Protein AF-Q9UNR4-F1 (afdb_monomer_lite)

InterPro domains:
  IPR003545 Telomerase reverse transcriptase [PTHR12066] (5-72)

Radius of gyration: 16.19 Å; chains: 1; bounding box: 42×36×36 Å

pLDDT: mean 83.34, std 10.59, range [45.66, 94.38]

Organism: Homo sapiens (NCBI:txid9606)

Sequence (73 aa):
MPRAPRCRAVRSLLRSHYREVLPLATFVRRLGPQGWRLVQRGDPAAFRALVAQCLVCVPWDARPPPAAPSFRQ

Structure (mmCIF, N/CA/C/O backbone):
data_AF-Q9UNR4-F1
#
_entry.id   AF-Q9UNR4-F1
#
loop_
_atom_site.group_PDB
_atom_site.id
_atom_site.type_symbol
_atom_site.label_atom_id
_atom_site.label_alt_id
_atom_site.label_comp_id
_atom_site.label_asym_id
_atom_site.label_entity_id
_atom_site.label_seq_id
_atom_site.pdbx_PDB_ins_code
_atom_site.Cartn_x
_atom_site.Cartn_y
_atom_site.Cartn_z
_atom_site.occupancy
_atom_site.B_iso_or_equiv
_atom_site.auth_seq_id
_atom_site.auth_comp_id
_atom_site.auth_asym_id
_atom_site.auth_atom_id
_atom_site.pdbx_PDB_model_num
ATOM 1 N N . MET A 1 1 ? -9.578 -9.141 11.535 1.00 45.66 1 MET A N 1
ATOM 2 C CA . MET A 1 1 ? -10.244 -8.360 10.466 1.00 45.66 1 MET A CA 1
ATOM 3 C C . MET A 1 1 ? -10.652 -9.302 9.346 1.00 45.66 1 MET A C 1
ATOM 5 O O . MET A 1 1 ? -9.794 -10.073 8.918 1.00 45.66 1 MET A O 1
ATOM 9 N N . PRO A 1 2 ? -11.918 -9.297 8.894 1.00 49.84 2 PRO A N 1
ATOM 10 C CA . PRO A 1 2 ? -12.344 -10.189 7.827 1.00 49.84 2 PRO A CA 1
ATOM 11 C C . PRO A 1 2 ? -11.628 -9.759 6.544 1.00 49.84 2 PRO A C 1
ATOM 13 O O . PRO A 1 2 ? -11.650 -8.588 6.167 1.00 49.84 2 PRO A O 1
ATOM 16 N N . ARG A 1 3 ? -10.943 -10.693 5.879 1.00 55.28 3 ARG A N 1
ATOM 17 C CA . ARG A 1 3 ? -10.426 -10.453 4.530 1.00 55.28 3 ARG A CA 1
ATOM 18 C C . ARG A 1 3 ? -11.640 -10.345 3.619 1.00 55.28 3 ARG A C 1
ATOM 20 O O . ARG A 1 3 ? -12.178 -11.361 3.194 1.00 55.28 3 ARG A O 1
ATOM 27 N N . ALA A 1 4 ? -12.099 -9.118 3.389 1.00 58.12 4 ALA A N 1
ATOM 28 C CA . ALA A 1 4 ? -13.253 -8.857 2.552 1.00 58.12 4 ALA A CA 1
ATOM 29 C C . ALA A 1 4 ? -13.026 -9.521 1.177 1.00 58.12 4 ALA A C 1
ATOM 31 O O . ALA A 1 4 ? -12.023 -9.219 0.523 1.00 58.12 4 ALA A O 1
ATOM 32 N N . PRO A 1 5 ? -13.915 -10.416 0.711 1.00 59.84 5 PRO A N 1
ATOM 33 C CA . PRO A 1 5 ? -13.762 -11.101 -0.578 1.00 59.84 5 PRO A CA 1
ATOM 34 C C . PRO A 1 5 ? -13.608 -10.117 -1.751 1.00 59.84 5 PRO A C 1
ATOM 36 O O . PRO A 1 5 ? -12.879 -10.391 -2.707 1.00 59.84 5 PRO A O 1
ATOM 39 N N . ARG A 1 6 ? -14.172 -8.908 -1.618 1.00 65.44 6 ARG A N 1
ATOM 40 C CA . ARG A 1 6 ? -13.994 -7.790 -2.558 1.00 65.44 6 ARG A CA 1
ATOM 41 C C . ARG A 1 6 ? -12.526 -7.391 -2.755 1.00 65.44 6 ARG A C 1
ATOM 43 O O . ARG A 1 6 ? -12.135 -7.095 -3.877 1.00 65.44 6 ARG A O 1
ATOM 50 N N . CYS A 1 7 ? -11.676 -7.469 -1.726 1.00 73.00 7 CYS A N 1
ATOM 51 C CA . CYS A 1 7 ? -10.250 -7.148 -1.861 1.00 73.00 7 CYS A CA 1
ATOM 52 C C . CYS A 1 7 ? -9.508 -8.128 -2.779 1.00 73.00 7 CYS A C 1
ATOM 54 O O . CYS A 1 7 ? -8.531 -7.741 -3.422 1.00 73.00 7 CYS A O 1
ATOM 56 N N . ARG A 1 8 ? -9.948 -9.394 -2.856 1.00 79.56 8 ARG A N 1
ATOM 57 C CA . ARG A 1 8 ? -9.351 -10.377 -3.772 1.00 79.56 8 ARG A CA 1
ATOM 58 C C . ARG A 1 8 ? -9.744 -10.079 -5.217 1.00 79.56 8 ARG A C 1
ATOM 60 O O . ARG A 1 8 ? -8.865 -10.078 -6.071 1.00 79.56 8 ARG A O 1
ATOM 67 N N . ALA A 1 9 ? -11.019 -9.772 -5.462 1.00 86.62 9 ALA A N 1
ATOM 68 C CA . ALA A 1 9 ? -11.516 -9.395 -6.785 1.00 86.62 9 ALA A CA 1
ATOM 69 C C . ALA A 1 9 ? -10.841 -8.113 -7.303 1.00 86.62 9 ALA A C 1
ATOM 71 O O . ALA A 1 9 ? -10.290 -8.118 -8.399 1.00 86.62 9 ALA A O 1
ATOM 72 N N . VAL A 1 1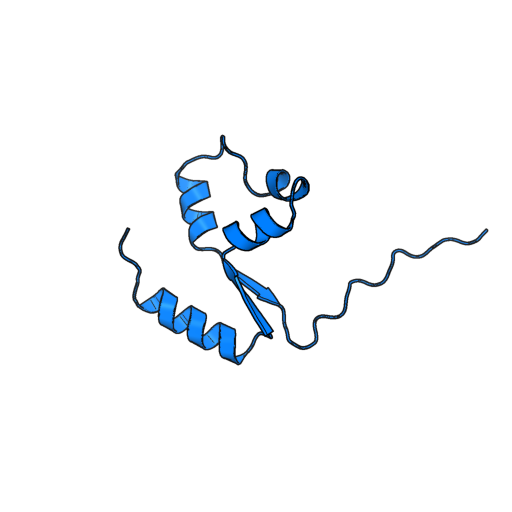0 ? -10.766 -7.063 -6.474 1.00 87.00 10 VAL A N 1
ATOM 73 C CA . VAL A 1 10 ? -10.068 -5.810 -6.816 1.00 87.00 10 VAL A CA 1
ATOM 74 C C . VAL A 1 10 ? -8.597 -6.070 -7.141 1.00 87.00 10 VAL A C 1
ATOM 76 O O . VAL A 1 10 ? -8.100 -5.609 -8.161 1.00 87.00 10 VAL A O 1
ATOM 79 N N . ARG A 1 11 ? -7.891 -6.865 -6.324 1.00 85.75 11 ARG A N 1
ATOM 80 C CA . ARG A 1 11 ? -6.494 -7.231 -6.610 1.00 85.75 11 ARG A CA 1
ATOM 81 C C . ARG A 1 11 ? -6.333 -8.028 -7.899 1.00 85.75 11 ARG A C 1
ATOM 83 O O . ARG A 1 11 ? -5.323 -7.857 -8.571 1.00 85.75 11 ARG A O 1
ATOM 90 N N . SER A 1 12 ? -7.278 -8.911 -8.209 1.00 89.25 12 SER A N 1
ATOM 91 C CA . SER A 1 12 ?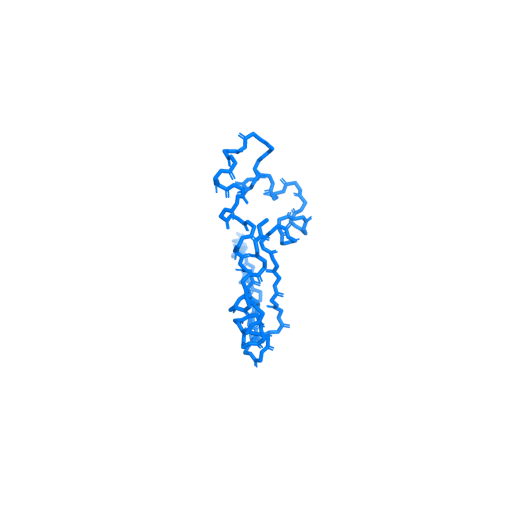 -7.263 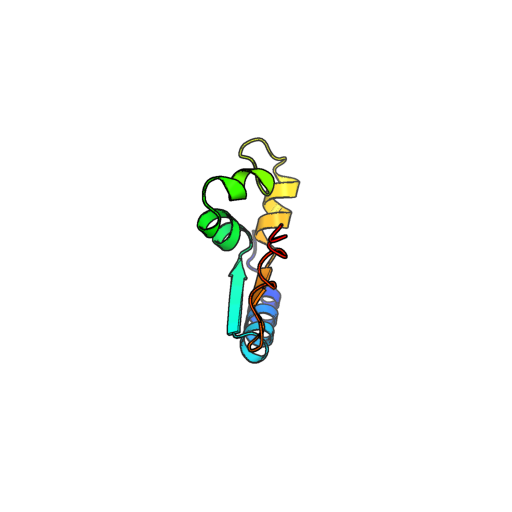-9.676 -9.456 1.00 89.25 12 SER A CA 1
ATOM 92 C C . SER A 1 12 ? -7.412 -8.750 -10.657 1.00 89.25 12 SER A C 1
ATOM 94 O O . SER A 1 12 ? -6.612 -8.836 -11.581 1.00 89.25 12 SER A O 1
ATOM 96 N N . LEU A 1 13 ? -8.376 -7.827 -10.597 1.00 92.31 13 LEU A N 1
ATOM 97 C CA . LEU A 1 13 ? -8.600 -6.835 -11.644 1.00 92.31 13 LEU A CA 1
ATOM 98 C C . LEU A 1 13 ? -7.381 -5.922 -11.819 1.00 92.31 13 LEU A C 1
ATOM 100 O O . LEU A 1 13 ? -6.895 -5.738 -12.922 1.00 92.31 13 LEU A O 1
ATOM 104 N N . LEU A 1 14 ? -6.807 -5.394 -10.738 1.00 91.50 14 LEU A N 1
ATOM 105 C CA . LEU A 1 14 ? -5.609 -4.558 -10.858 1.00 91.50 14 LEU A CA 1
ATOM 106 C C . LEU A 1 14 ? -4.438 -5.328 -11.494 1.00 91.50 14 LEU A C 1
ATOM 108 O O . LEU A 1 14 ? -3.704 -4.772 -12.302 1.00 91.50 14 LEU A O 1
ATOM 112 N N . ARG A 1 15 ? -4.277 -6.620 -11.192 1.00 90.62 15 ARG A N 1
ATOM 113 C CA . ARG A 1 15 ? -3.210 -7.442 -11.787 1.00 90.62 15 ARG A CA 1
ATOM 114 C C . ARG A 1 15 ? -3.379 -7.716 -13.281 1.00 90.62 15 ARG A C 1
ATOM 116 O O . ARG A 1 15 ? -2.386 -8.057 -13.908 1.00 90.62 15 ARG A O 1
ATOM 123 N N . SER A 1 16 ? -4.577 -7.569 -13.854 1.00 92.19 16 SER A N 1
ATOM 124 C CA . SER A 1 16 ? -4.746 -7.661 -15.312 1.00 92.19 16 SER A CA 1
ATOM 125 C C . SER A 1 16 ? -4.362 -6.369 -16.037 1.00 92.19 16 SER A C 1
ATOM 127 O O . SER A 1 16 ? -4.074 -6.415 -17.227 1.00 92.19 16 SER A O 1
ATOM 129 N N . HIS A 1 17 ? -4.330 -5.228 -15.339 1.00 90.06 17 HIS A N 1
ATOM 130 C CA . HIS A 1 17 ? -4.048 -3.913 -15.933 1.00 90.06 17 HIS A CA 1
ATOM 131 C C . HIS A 1 17 ? -2.668 -3.342 -15.575 1.00 90.06 17 HIS A C 1
ATOM 133 O O . HIS A 1 17 ? -2.153 -2.484 -16.290 1.00 90.06 17 HIS A O 1
ATOM 139 N N . TYR A 1 18 ? -2.053 -3.809 -14.489 1.00 92.38 18 TYR A N 1
ATOM 140 C CA . TYR A 1 18 ? -0.772 -3.313 -13.992 1.00 92.38 18 TYR A CA 1
ATOM 141 C C . TYR A 1 18 ? 0.274 -4.427 -13.957 1.00 92.38 18 TYR A C 1
ATOM 143 O O . TYR A 1 18 ? -0.031 -5.567 -13.609 1.00 92.38 18 TYR A O 1
ATOM 151 N N . ARG A 1 19 ? 1.528 -4.069 -14.247 1.00 90.69 19 ARG A N 1
ATOM 152 C CA . ARG A 1 19 ? 2.684 -4.971 -14.184 1.00 90.69 19 ARG A CA 1
ATOM 153 C C . ARG A 1 19 ? 2.934 -5.469 -12.763 1.00 90.69 19 ARG A C 1
ATOM 155 O O . ARG A 1 19 ? 3.190 -6.650 -12.547 1.00 90.69 19 ARG A O 1
ATOM 162 N N . GLU A 1 20 ? 2.860 -4.568 -11.786 1.00 91.25 20 GLU A N 1
ATOM 163 C CA . GLU A 1 20 ? 2.968 -4.915 -10.370 1.00 91.25 20 GLU A CA 1
ATOM 164 C C . GLU A 1 20 ? 1.818 -4.304 -9.576 1.00 91.25 20 GLU A C 1
ATOM 166 O O . GLU A 1 20 ? 1.446 -3.151 -9.773 1.00 91.25 20 GLU A O 1
ATOM 171 N N . VAL A 1 21 ? 1.287 -5.080 -8.631 1.00 92.12 21 VAL A N 1
ATOM 172 C CA . VAL A 1 21 ? 0.307 -4.629 -7.638 1.00 92.12 21 VAL A CA 1
ATOM 173 C C . VAL A 1 21 ? 0.749 -5.162 -6.285 1.00 92.12 21 VAL A C 1
ATOM 175 O O . VAL A 1 21 ? 0.746 -6.378 -6.053 1.00 92.12 21 VAL A O 1
ATOM 178 N N . LEU A 1 22 ? 1.123 -4.260 -5.383 1.00 91.38 22 LEU A N 1
ATOM 179 C CA . LEU A 1 22 ? 1.702 -4.598 -4.087 1.00 91.38 22 LEU A CA 1
ATOM 180 C C . LEU A 1 22 ? 1.002 -3.850 -2.940 1.00 91.38 22 LEU A C 1
ATOM 182 O O . LEU A 1 22 ? 0.525 -2.734 -3.130 1.00 91.38 22 LEU A O 1
ATOM 186 N N . PRO A 1 23 ? 0.914 -4.443 -1.735 1.00 90.38 23 PRO A N 1
ATOM 187 C CA . PRO A 1 23 ? 0.483 -3.710 -0.547 1.00 90.38 23 PRO A CA 1
ATOM 188 C C . PRO A 1 23 ? 1.399 -2.509 -0.281 1.00 90.38 23 PRO A C 1
ATOM 190 O O . PRO A 1 23 ? 2.621 -2.641 -0.398 1.00 90.38 23 PRO A O 1
ATOM 193 N N . LEU A 1 24 ? 0.837 -1.383 0.171 1.00 90.00 24 LEU A N 1
ATOM 194 C CA . LEU A 1 24 ? 1.630 -0.199 0.529 1.00 90.00 24 LEU A CA 1
ATOM 195 C C . LEU A 1 24 ? 2.690 -0.523 1.595 1.00 90.00 24 LEU A C 1
ATOM 197 O O . LEU A 1 24 ? 3.829 -0.090 1.483 1.00 90.00 24 LEU A O 1
ATOM 201 N N . ALA A 1 25 ? 2.379 -1.383 2.567 1.00 86.56 25 ALA A N 1
ATOM 202 C CA . ALA A 1 25 ? 3.359 -1.842 3.556 1.00 86.56 25 ALA A CA 1
ATOM 203 C C . ALA A 1 25 ? 4.563 -2.577 2.927 1.00 86.56 25 ALA A C 1
ATOM 205 O O . ALA A 1 25 ? 5.697 -2.433 3.381 1.00 86.56 25 ALA A O 1
ATOM 206 N N . THR A 1 26 ? 4.337 -3.359 1.867 1.00 89.69 26 THR A N 1
ATOM 207 C CA . THR A 1 26 ? 5.418 -4.019 1.120 1.00 89.69 26 THR A CA 1
ATOM 208 C C . THR A 1 26 ? 6.247 -2.995 0.353 1.00 89.69 26 THR A C 1
ATOM 210 O O . THR A 1 26 ? 7.471 -3.099 0.341 1.00 89.69 26 THR A O 1
ATOM 213 N N . PHE A 1 27 ? 5.600 -1.991 -0.243 1.00 91.06 27 PHE A N 1
ATOM 214 C CA . PHE A 1 27 ? 6.282 -0.891 -0.925 1.00 91.06 27 PHE A CA 1
ATOM 215 C C . PHE A 1 27 ? 7.170 -0.088 0.034 1.00 91.06 27 PHE A C 1
ATOM 217 O O . PHE A 1 27 ? 8.353 0.093 -0.227 1.00 91.06 27 PHE A O 1
ATOM 224 N N . VAL A 1 28 ? 6.634 0.295 1.194 1.00 90.50 28 VAL A N 1
ATOM 225 C CA . VAL A 1 28 ? 7.363 1.014 2.250 1.00 90.50 28 VAL A CA 1
ATOM 226 C C . VAL A 1 28 ? 8.603 0.241 2.697 1.00 90.50 28 VAL A C 1
ATOM 228 O O . VAL A 1 28 ? 9.671 0.828 2.842 1.00 90.50 28 VAL A O 1
ATOM 231 N N . ARG A 1 29 ? 8.503 -1.087 2.841 1.00 88.06 29 ARG A N 1
ATOM 232 C CA . ARG A 1 29 ? 9.670 -1.933 3.139 1.00 88.06 29 ARG A CA 1
ATOM 233 C C . ARG A 1 29 ? 10.726 -1.901 2.029 1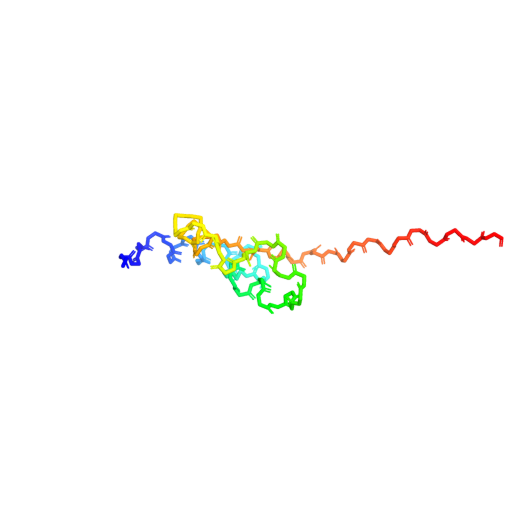.00 88.06 29 ARG A C 1
ATOM 235 O O . ARG A 1 29 ? 11.909 -1.918 2.349 1.00 88.06 29 ARG A O 1
ATOM 242 N N . ARG A 1 30 ? 10.323 -1.852 0.752 1.00 91.31 30 ARG A N 1
ATOM 243 C CA . ARG A 1 30 ? 11.250 -1.745 -0.394 1.00 91.31 30 ARG A CA 1
ATOM 244 C C . ARG A 1 30 ? 11.953 -0.384 -0.458 1.00 91.31 30 ARG A C 1
ATOM 246 O O . ARG A 1 30 ? 13.075 -0.325 -0.939 1.00 91.31 30 ARG A O 1
ATOM 253 N N . LEU A 1 31 ? 11.331 0.681 0.053 1.00 89.50 31 LEU A N 1
ATOM 254 C CA . LEU A 1 31 ? 11.930 2.022 0.127 1.00 89.50 31 LEU A CA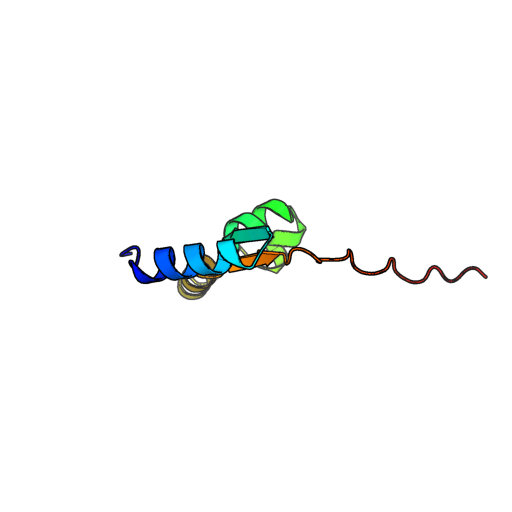 1
ATOM 255 C C . LEU A 1 31 ? 13.031 2.161 1.196 1.00 89.50 31 LEU A C 1
ATOM 257 O O . LEU A 1 31 ? 13.695 3.197 1.261 1.00 89.50 31 LEU A O 1
ATOM 261 N N . GLY A 1 32 ? 13.224 1.157 2.059 1.00 88.44 32 GLY A N 1
ATOM 262 C CA . GLY A 1 32 ? 14.245 1.201 3.104 1.00 88.44 32 GLY A CA 1
ATOM 263 C C . GLY A 1 32 ? 14.058 2.404 4.049 1.00 88.44 32 GLY A C 1
ATOM 264 O O . GLY A 1 32 ? 12.926 2.665 4.467 1.00 88.44 32 GLY A O 1
ATOM 265 N N . PRO A 1 33 ? 15.121 3.167 4.379 1.00 88.50 33 PRO A N 1
ATOM 266 C CA . PRO A 1 33 ? 15.043 4.305 5.305 1.00 88.50 33 PRO A CA 1
ATOM 267 C C . PRO A 1 33 ? 14.040 5.393 4.891 1.00 88.50 33 PRO A C 1
ATOM 269 O O . PRO A 1 33 ? 13.450 6.055 5.742 1.00 88.50 33 PRO A O 1
ATOM 272 N N . GLN A 1 34 ? 13.802 5.570 3.587 1.00 88.12 34 GLN A N 1
ATOM 273 C CA . GLN A 1 34 ? 12.835 6.555 3.090 1.00 88.12 34 GLN A CA 1
ATOM 274 C C . GLN A 1 34 ? 11.390 6.153 3.409 1.00 88.12 34 GLN A C 1
ATOM 276 O O . GLN A 1 34 ? 10.524 7.018 3.541 1.00 88.12 34 GLN A O 1
ATOM 281 N N . GLY A 1 35 ? 11.131 4.854 3.590 1.00 86.69 35 GLY A N 1
ATOM 282 C CA . GLY A 1 35 ? 9.814 4.328 3.936 1.00 86.69 35 GLY A CA 1
ATOM 283 C C . GLY A 1 35 ? 9.279 4.855 5.270 1.00 86.69 35 GLY A C 1
ATOM 284 O O . GLY A 1 35 ? 8.067 5.009 5.420 1.00 86.69 35 GLY A O 1
ATOM 285 N N . TRP A 1 36 ? 10.159 5.219 6.210 1.00 84.50 36 TRP A N 1
ATOM 286 C CA . TRP A 1 36 ? 9.762 5.802 7.498 1.00 84.50 36 TRP A CA 1
ATOM 287 C C . TRP A 1 36 ? 9.063 7.156 7.354 1.00 84.50 36 TRP A C 1
ATOM 289 O O . TRP A 1 36 ? 8.298 7.537 8.231 1.00 84.50 36 TRP A O 1
ATOM 299 N N . ARG A 1 37 ? 9.266 7.867 6.236 1.00 88.00 37 ARG A N 1
ATOM 300 C CA . ARG A 1 37 ? 8.542 9.115 5.950 1.00 88.00 37 ARG A CA 1
ATOM 301 C C . ARG A 1 37 ? 7.064 8.881 5.624 1.00 88.00 37 ARG A C 1
ATOM 303 O O . ARG A 1 37 ? 6.281 9.814 5.724 1.00 88.00 37 ARG A O 1
ATOM 310 N N . LEU A 1 38 ? 6.695 7.662 5.219 1.00 85.88 38 LEU A N 1
ATOM 311 C CA . LEU A 1 38 ? 5.328 7.305 4.829 1.00 85.88 38 LEU A CA 1
ATOM 312 C C . LEU A 1 38 ? 4.552 6.604 5.945 1.00 85.88 38 LEU A C 1
ATOM 314 O O . LEU A 1 38 ? 3.343 6.785 6.045 1.00 85.88 38 LEU A O 1
ATOM 318 N N . VAL A 1 39 ? 5.225 5.762 6.736 1.00 87.38 39 VAL A N 1
ATOM 319 C CA . VAL A 1 39 ? 4.608 5.018 7.842 1.00 87.38 39 VAL A CA 1
ATOM 320 C C . VAL A 1 39 ? 5.605 4.918 8.989 1.00 87.38 39 VAL A C 1
ATOM 322 O O . VAL A 1 39 ? 6.665 4.297 8.852 1.00 87.38 39 VAL A O 1
ATOM 325 N N . GLN A 1 40 ? 5.251 5.496 10.128 1.00 88.56 40 GLN A N 1
ATOM 326 C CA . GLN A 1 40 ? 6.044 5.501 11.349 1.00 88.56 40 GLN A CA 1
ATOM 327 C C . GLN A 1 40 ? 5.492 4.501 12.368 1.00 88.56 40 GLN A C 1
ATOM 329 O O . GLN A 1 40 ? 4.306 4.170 12.413 1.00 88.56 40 GLN A O 1
ATOM 334 N N . ARG A 1 41 ? 6.369 4.005 13.249 1.00 84.25 41 ARG A N 1
A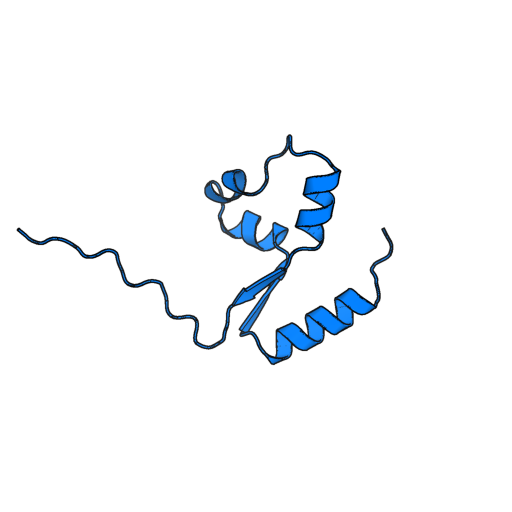TOM 335 C CA . ARG A 1 41 ? 5.974 3.051 14.299 1.00 84.25 41 ARG A CA 1
ATOM 336 C C . ARG A 1 41 ? 4.988 3.663 15.307 1.00 84.25 41 ARG A C 1
ATOM 338 O O . ARG A 1 41 ? 4.199 2.920 15.884 1.00 84.25 41 ARG A O 1
ATOM 345 N N . GLY A 1 42 ? 5.042 4.983 15.492 1.00 89.38 42 GLY A N 1
ATOM 346 C CA . GLY A 1 42 ? 4.160 5.749 16.375 1.00 89.38 42 GLY A CA 1
ATOM 347 C C . GLY A 1 42 ? 2.818 6.148 15.759 1.00 89.38 42 GLY A C 1
ATOM 348 O O . GLY A 1 42 ? 2.024 6.786 16.443 1.00 89.38 42 GLY A O 1
ATOM 349 N N . ASP A 1 43 ? 2.546 5.788 14.501 1.00 91.25 43 ASP A N 1
ATOM 350 C CA . ASP A 1 43 ? 1.307 6.203 13.847 1.00 91.25 43 ASP A CA 1
ATOM 351 C C . ASP A 1 43 ? 0.061 5.619 14.536 1.00 91.25 43 ASP A C 1
ATOM 353 O O . ASP A 1 43 ? 0.071 4.451 14.961 1.00 91.25 43 ASP A O 1
ATOM 357 N N . PRO A 1 44 ? -1.057 6.374 14.567 1.00 94.38 44 PRO A N 1
ATOM 358 C CA . PRO A 1 44 ? -2.320 5.891 15.106 1.00 94.38 44 PRO A CA 1
ATOM 359 C C . PRO A 1 44 ? -2.747 4.559 14.479 1.00 94.38 44 PRO A C 1
ATOM 361 O O . PRO A 1 44 ? -2.613 4.337 13.272 1.00 94.38 44 PRO A O 1
ATOM 364 N N . ALA A 1 45 ? -3.345 3.675 15.283 1.00 90.06 45 ALA A N 1
ATOM 365 C CA . ALA A 1 45 ? -3.794 2.361 14.815 1.00 90.06 45 ALA A CA 1
ATOM 366 C C . ALA A 1 45 ? -4.766 2.456 13.622 1.00 90.06 45 ALA A C 1
ATOM 368 O O . ALA A 1 45 ? -4.689 1.642 12.702 1.00 90.06 45 ALA A O 1
ATOM 369 N N . ALA A 1 46 ? -5.624 3.482 13.600 1.00 90.69 46 ALA A N 1
ATOM 370 C CA . ALA A 1 46 ? -6.532 3.757 12.488 1.00 90.69 46 ALA A CA 1
ATOM 371 C C . ALA A 1 46 ? -5.782 4.079 11.183 1.00 90.69 46 ALA A C 1
ATOM 373 O O . ALA A 1 46 ? -6.114 3.528 10.133 1.00 90.69 46 ALA A O 1
ATOM 374 N N . PHE A 1 47 ? -4.720 4.890 11.249 1.00 88.31 47 PHE A N 1
ATOM 375 C CA . PHE A 1 47 ? -3.875 5.183 10.090 1.00 88.31 47 PHE A CA 1
ATOM 376 C C . PHE A 1 47 ? -3.181 3.917 9.582 1.00 88.31 47 PHE A C 1
ATOM 378 O O . PHE A 1 47 ? -3.234 3.601 8.396 1.00 88.31 47 PHE A O 1
ATOM 385 N N . ARG A 1 48 ? -2.613 3.116 10.489 1.00 86.31 48 ARG A N 1
ATOM 386 C CA . ARG A 1 48 ? -1.977 1.839 10.127 1.00 86.31 48 ARG A CA 1
ATOM 387 C C . ARG A 1 48 ? -2.968 0.853 9.496 1.00 86.31 48 ARG A C 1
ATOM 389 O O . ARG A 1 48 ? -2.599 0.126 8.572 1.00 86.31 48 ARG A O 1
ATOM 396 N N . ALA A 1 49 ? -4.219 0.840 9.956 1.00 87.44 49 ALA A N 1
ATOM 397 C CA . ALA A 1 49 ? -5.287 0.026 9.378 1.00 87.44 49 ALA A CA 1
ATOM 398 C C . ALA A 1 49 ? -5.715 0.508 7.980 1.00 87.44 49 ALA A C 1
ATOM 400 O O . ALA A 1 49 ? -6.021 -0.326 7.124 1.00 87.44 49 ALA A O 1
ATOM 401 N N . LEU A 1 50 ? -5.703 1.822 7.729 1.00 87.56 50 LEU A N 1
ATOM 402 C CA . LEU A 1 50 ? -5.913 2.399 6.398 1.00 87.56 50 LEU A CA 1
ATOM 403 C C . LEU A 1 50 ? -4.764 2.021 5.453 1.00 87.56 50 LEU A C 1
ATOM 405 O O . LEU A 1 50 ? -4.998 1.444 4.394 1.00 87.56 50 LEU A O 1
ATOM 409 N N . VAL A 1 51 ? -3.518 2.250 5.874 1.00 86.69 51 VAL A N 1
ATOM 410 C CA . VAL A 1 51 ? -2.305 1.902 5.115 1.00 86.69 51 VAL A CA 1
ATOM 411 C C . VAL A 1 51 ? -2.276 0.417 4.740 1.00 86.69 51 VAL A C 1
ATOM 413 O O . VAL A 1 51 ? -1.873 0.064 3.631 1.00 86.69 51 VAL A O 1
ATOM 416 N N . ALA A 1 52 ? -2.739 -0.470 5.628 1.00 85.38 52 ALA A N 1
ATOM 417 C CA . ALA A 1 52 ? -2.828 -1.906 5.358 1.00 85.38 52 ALA A CA 1
ATOM 418 C C . ALA A 1 52 ? -3.803 -2.267 4.218 1.00 85.38 52 ALA A C 1
ATOM 420 O O . ALA A 1 52 ? -3.694 -3.355 3.641 1.00 85.38 52 ALA A O 1
ATOM 421 N N . GLN A 1 53 ? -4.739 -1.375 3.887 1.00 87.50 53 GLN A N 1
ATOM 422 C CA . GLN A 1 53 ? -5.704 -1.536 2.797 1.00 87.50 53 GLN A CA 1
ATOM 423 C C . GLN A 1 53 ? -5.236 -0.882 1.488 1.00 87.50 53 GLN A C 1
ATOM 425 O O . GLN A 1 53 ? -5.761 -1.214 0.425 1.00 87.50 53 GLN A O 1
ATOM 430 N N . CYS A 1 54 ? -4.227 -0.010 1.534 1.00 88.81 54 CYS A N 1
ATOM 431 C CA . CYS A 1 54 ? -3.686 0.661 0.356 1.00 88.81 54 CYS A CA 1
ATOM 432 C C . CYS A 1 54 ? -2.867 -0.285 -0.539 1.00 88.81 54 CYS A C 1
ATOM 434 O O . CYS A 1 54 ? -2.136 -1.172 -0.076 1.00 88.81 54 CYS A O 1
ATOM 436 N N . LEU A 1 55 ? -2.957 -0.046 -1.848 1.00 91.06 55 LEU A N 1
ATOM 437 C CA . LEU A 1 55 ? -2.205 -0.745 -2.887 1.00 91.06 55 LEU A CA 1
ATOM 438 C C . LEU A 1 55 ? -1.370 0.257 -3.683 1.00 91.06 55 LEU A C 1
ATOM 440 O O . LEU A 1 55 ? -1.803 1.381 -3.919 1.00 91.06 55 LEU A O 1
ATOM 444 N N . VAL A 1 56 ? -0.190 -0.179 -4.108 1.00 92.00 56 VAL A N 1
ATOM 445 C CA . VAL A 1 56 ? 0.680 0.531 -5.046 1.00 92.00 56 VAL A CA 1
ATOM 446 C C . VAL A 1 56 ? 0.715 -0.278 -6.335 1.00 92.00 56 VAL A C 1
ATOM 448 O O . VAL A 1 56 ? 0.947 -1.491 -6.303 1.00 92.00 56 VAL A O 1
ATOM 451 N N . CYS A 1 57 ? 0.456 0.395 -7.452 1.00 91.69 57 CYS A N 1
ATOM 452 C CA . CYS A 1 57 ? 0.344 -0.210 -8.772 1.00 91.69 57 CYS A CA 1
ATOM 453 C C . CYS A 1 57 ? 1.411 0.382 -9.699 1.00 91.69 57 CYS A C 1
ATOM 455 O O . CYS A 1 57 ? 1.571 1.600 -9.748 1.00 91.69 57 CYS A O 1
ATOM 457 N N . VAL A 1 58 ? 2.120 -0.470 -10.439 1.00 89.00 58 VAL A N 1
ATOM 458 C CA . VAL A 1 58 ? 3.110 -0.060 -11.444 1.00 89.00 58 VAL A CA 1
ATOM 459 C C . VAL A 1 58 ? 2.544 -0.388 -12.824 1.00 89.00 58 VAL A C 1
ATOM 461 O O . VAL A 1 58 ? 2.308 -1.569 -13.102 1.00 89.00 58 VAL A O 1
ATOM 464 N N . PRO A 1 59 ? 2.267 0.610 -13.681 1.00 88.75 59 PRO A N 1
ATOM 465 C CA . PRO A 1 59 ? 1.786 0.348 -15.033 1.00 88.75 59 PRO A CA 1
ATOM 466 C C . PRO A 1 59 ? 2.876 -0.315 -15.880 1.00 88.75 59 PRO A C 1
ATOM 468 O O . PRO A 1 59 ? 4.064 -0.217 -15.574 1.00 88.75 59 PRO A O 1
ATOM 471 N N . TRP A 1 60 ? 2.470 -0.997 -16.949 1.00 81.06 60 TRP A N 1
ATOM 472 C CA . TRP A 1 60 ? 3.400 -1.636 -17.886 1.00 81.06 60 TRP A CA 1
ATOM 473 C C . TRP A 1 60 ? 4.388 -0.635 -18.493 1.00 81.06 60 TRP A C 1
ATOM 475 O O . TRP A 1 60 ? 5.591 -0.887 -18.484 1.00 81.06 60 TRP A O 1
ATOM 485 N N . ASP A 1 61 ? 3.897 0.542 -18.878 1.00 84.94 61 ASP A N 1
ATOM 486 C CA . ASP A 1 61 ? 4.690 1.610 -19.496 1.00 84.94 61 ASP A CA 1
ATOM 487 C C . ASP A 1 61 ? 5.248 2.619 -18.482 1.00 84.94 61 ASP A C 1
ATOM 489 O O . ASP A 1 61 ? 5.482 3.784 -18.815 1.00 84.94 61 ASP A O 1
ATOM 493 N N . ALA A 1 62 ? 5.447 2.196 -17.227 1.00 79.38 62 ALA A N 1
ATOM 494 C CA . ALA A 1 62 ? 6.082 3.025 -16.209 1.00 79.38 62 ALA A CA 1
ATOM 495 C C . ALA A 1 62 ? 7.515 3.370 -16.638 1.00 79.38 62 ALA A C 1
ATOM 497 O O . ALA A 1 62 ? 8.454 2.595 -16.444 1.00 79.38 62 ALA A O 1
ATOM 498 N N . ARG A 1 63 ? 7.685 4.547 -17.236 1.00 72.62 63 ARG A N 1
ATOM 499 C CA . ARG A 1 63 ? 8.998 5.093 -17.560 1.00 72.62 63 ARG A CA 1
ATOM 500 C C . ARG A 1 63 ? 9.612 5.664 -16.276 1.00 72.62 63 ARG A C 1
ATOM 502 O O . ARG A 1 63 ? 8.893 6.328 -15.524 1.00 72.62 63 ARG A O 1
ATOM 509 N N . PRO A 1 64 ? 10.903 5.410 -15.989 1.00 72.62 64 PRO A N 1
ATOM 510 C CA . PRO A 1 64 ? 11.562 6.067 -14.870 1.00 72.62 64 PRO A CA 1
ATOM 511 C C . PRO A 1 64 ? 11.427 7.588 -15.019 1.00 72.62 64 PRO A C 1
ATOM 513 O O . PRO A 1 64 ? 11.417 8.082 -16.154 1.00 72.62 64 PRO A O 1
ATOM 516 N N . PRO A 1 65 ? 11.292 8.331 -13.903 1.00 70.88 65 PRO A N 1
ATOM 517 C CA . PRO A 1 65 ? 11.269 9.782 -13.971 1.00 70.88 65 PRO A CA 1
ATOM 518 C C . PRO A 1 65 ? 12.523 10.254 -14.718 1.00 70.88 65 PRO A C 1
ATOM 520 O O . PRO A 1 65 ? 13.597 9.673 -14.511 1.00 70.88 65 PRO A O 1
ATOM 523 N N . PRO A 1 66 ? 12.405 11.255 -15.610 1.00 72.75 66 PRO A N 1
ATOM 524 C CA . PRO A 1 66 ? 13.571 11.796 -16.289 1.00 72.75 66 PRO A CA 1
ATOM 525 C C . PRO A 1 66 ? 14.598 12.201 -15.232 1.00 72.75 66 PRO A C 1
ATOM 527 O O . PRO A 1 66 ? 14.240 12.787 -14.206 1.00 72.75 66 PRO A O 1
ATOM 530 N N . ALA A 1 67 ? 15.864 11.836 -15.457 1.00 76.44 67 ALA A N 1
ATOM 531 C CA . ALA A 1 67 ? 16.944 12.260 -14.580 1.00 76.44 67 ALA A CA 1
ATOM 532 C C . ALA A 1 67 ? 16.877 13.785 -14.433 1.00 76.44 67 ALA A C 1
ATOM 534 O O . ALA A 1 67 ? 16.607 14.487 -15.412 1.00 76.44 67 ALA A O 1
ATOM 535 N N . ALA A 1 68 ? 17.071 14.283 -13.208 1.00 75.75 68 ALA A N 1
ATOM 536 C CA . ALA A 1 68 ? 17.064 15.716 -12.953 1.00 75.75 68 ALA A CA 1
ATOM 537 C C . ALA A 1 68 ? 18.000 16.406 -13.960 1.00 75.75 68 ALA A C 1
ATOM 539 O O . ALA A 1 68 ? 19.093 15.883 -14.208 1.00 75.75 68 ALA A O 1
ATOM 540 N N . PRO A 1 69 ? 17.588 17.530 -14.571 1.00 74.88 69 PRO A N 1
ATOM 541 C CA . PRO A 1 69 ? 18.425 18.209 -15.544 1.00 74.88 69 PRO A CA 1
ATOM 542 C C . PRO A 1 69 ? 19.762 18.555 -14.884 1.00 74.88 69 PRO A C 1
ATOM 544 O O . PRO A 1 69 ? 19.815 19.308 -13.914 1.00 74.88 69 PRO A O 1
ATOM 547 N N . SER A 1 70 ? 20.849 17.970 -15.389 1.00 76.06 70 SER A N 1
ATOM 548 C CA . SER A 1 70 ? 22.193 18.362 -14.988 1.00 76.06 70 SER A CA 1
ATOM 549 C C . SER A 1 70 ? 22.503 19.678 -15.690 1.00 76.06 70 SER A C 1
ATOM 551 O O . SER A 1 70 ? 22.722 19.686 -16.903 1.00 76.06 70 SER A O 1
ATOM 553 N N . PHE A 1 71 ? 22.493 20.784 -14.952 1.00 74.38 71 PHE A N 1
ATOM 554 C CA . PHE A 1 71 ? 23.009 22.048 -15.461 1.00 74.38 71 PHE A CA 1
ATOM 555 C C . PHE A 1 71 ? 24.521 21.876 -15.661 1.00 74.38 71 PHE A C 1
ATOM 557 O O . PHE A 1 71 ? 25.261 21.734 -14.690 1.00 74.38 71 PHE A O 1
ATOM 564 N N . ARG A 1 72 ? 24.973 21.783 -16.915 1.00 71.88 72 ARG A N 1
ATOM 565 C CA . ARG A 1 72 ? 26.400 21.861 -17.246 1.00 71.88 72 ARG A CA 1
ATOM 566 C C . ARG A 1 72 ? 26.697 23.331 -17.521 1.00 71.88 72 ARG A C 1
ATOM 568 O O . ARG A 1 72 ? 26.119 23.882 -18.455 1.00 71.88 72 ARG A O 1
ATOM 575 N N . GLN A 1 73 ? 27.492 23.943 -16.646 1.00 66.62 73 GLN A N 1
ATOM 576 C CA . GLN A 1 73 ? 28.071 25.272 -16.858 1.00 66.62 73 GLN A CA 1
ATOM 577 C C . GLN A 1 73 ? 29.185 25.209 -17.897 1.00 66.62 73 GLN A C 1
ATOM 579 O O . GLN A 1 73 ? 29.851 24.149 -17.965 1.00 66.62 73 GLN A O 1
#

Foldseek 3Di:
DDPPVVLVVVQVVLVVFFPDKAQLVVVLVVVPPVSCVVDPPPDDPVVVVVSRSDIDTHGPPNDPDPDDDDDDD

Secondary structure (DSSP, 8-state):
----HHHHHHHHHHHHH-SEEEEHHHHHHHTGGGGGGT--TTS-HHHHHHHTT-EEEE-TT-PPPPPPP----